Protein AF-S8D0C1-F1 (afdb_monomer_lite)

Secondary structure (DSSP, 8-state):
--------HHHH-HHHHHHHHHHHHHH-GGG-HHHHHHHHHHHHHTT---

InterPro domains:
  IPR007745 Cytochrome c oxidase copper chaperone [PF05051] (5-50)
  IPR007745 Cytochrome c oxidase copper chaperone [PTHR16719] (2-50)
  IPR009069 Cysteine alpha-hairpin motif superfamily [SSF47072] (3-50)

Foldseek 3Di:
DPDPPPQPLCRQCVPLVVVQVVCCVVPNNVVRVVSVVVSCVSCVVVVHDD

pLDDT: mean 79.1, std 13.31, range [40.59, 91.75]

Radius of gyration: 12.35 Å; chains: 1; bounding box: 26×31×30 Å

Structure (mmCIF, N/CA/C/O backbone):
data_AF-S8D0C1-F1
#
_entry.id   AF-S8D0C1-F1
#
loop_
_atom_site.group_PDB
_atom_site.id
_atom_site.type_symbol
_atom_site.label_atom_id
_atom_site.label_alt_id
_atom_site.label_comp_id
_atom_site.label_asym_id
_atom_site.label_entity_id
_atom_site.label_seq_id
_atom_site.pdbx_PDB_ins_code
_atom_site.Cartn_x
_atom_site.Cartn_y
_atom_site.Cartn_z
_atom_site.occupancy
_atom_site.B_iso_or_equiv
_atom_site.auth_seq_id
_atom_site.auth_comp_id
_atom_site.auth_asym_id
_atom_site.auth_atom_id
_atom_site.pdbx_PDB_model_num
ATOM 1 N N . ASP A 1 1 ? -10.902 24.930 17.489 1.00 40.59 1 ASP A N 1
ATOM 2 C CA . ASP A 1 1 ? -11.211 24.261 16.212 1.00 40.59 1 ASP A CA 1
ATOM 3 C C . ASP A 1 1 ? -10.760 22.802 16.290 1.00 40.59 1 ASP A C 1
ATOM 5 O O . ASP A 1 1 ? -9.643 22.471 15.920 1.00 40.59 1 ASP A O 1
ATOM 9 N N . SER A 1 2 ? -11.579 21.932 16.887 1.00 47.72 2 SER A N 1
ATOM 10 C CA . SER A 1 2 ? -11.268 20.500 17.031 1.00 47.72 2 SER A CA 1
ATOM 11 C C . SER A 1 2 ? -11.950 19.719 15.914 1.00 47.72 2 SER A C 1
ATOM 13 O O . SER A 1 2 ? -12.875 18.945 16.143 1.00 47.72 2 SER A O 1
ATOM 15 N N . LYS A 1 3 ? -11.524 19.953 14.671 1.00 51.94 3 LYS A N 1
ATOM 16 C CA . LYS A 1 3 ? -11.849 19.052 13.565 1.00 51.94 3 LYS A CA 1
ATOM 17 C C . LYS A 1 3 ? -10.988 17.797 13.764 1.00 51.94 3 LYS A C 1
ATOM 19 O O . LYS A 1 3 ? -9.764 17.949 13.805 1.00 51.94 3 LYS A O 1
ATOM 24 N N . PRO A 1 4 ? -11.535 16.571 13.870 1.00 53.62 4 PRO A N 1
ATOM 25 C CA . PRO A 1 4 ? -10.700 15.384 13.761 1.00 53.62 4 PRO A CA 1
ATOM 26 C C . PRO A 1 4 ? -10.068 15.444 12.370 1.00 53.62 4 PRO A C 1
ATOM 28 O O . PRO A 1 4 ? -10.752 15.282 11.356 1.00 53.62 4 PRO A O 1
ATOM 31 N N . LYS A 1 5 ? -8.779 15.803 12.302 1.00 56.09 5 LYS A N 1
ATOM 32 C CA . LYS A 1 5 ? -8.013 15.788 11.057 1.00 56.09 5 LYS A CA 1
ATOM 33 C C . LYS A 1 5 ? -8.103 14.353 10.569 1.00 56.09 5 LYS A C 1
ATOM 35 O O . LYS A 1 5 ? -7.483 13.482 11.174 1.00 56.09 5 LYS A O 1
ATOM 40 N N . LYS A 1 6 ? -8.943 14.106 9.555 1.00 55.06 6 LYS A N 1
ATOM 41 C CA . LYS A 1 6 ? -9.108 12.793 8.921 1.00 55.06 6 LYS A CA 1
ATOM 42 C C . LYS A 1 6 ? -7.703 12.226 8.760 1.00 55.06 6 LYS A C 1
ATOM 44 O O . LYS A 1 6 ? -6.885 12.878 8.101 1.00 55.06 6 LYS A O 1
ATOM 49 N N . LYS A 1 7 ? -7.386 11.125 9.459 1.00 55.00 7 LYS A N 1
ATOM 50 C CA . LYS A 1 7 ? -6.048 10.522 9.393 1.00 55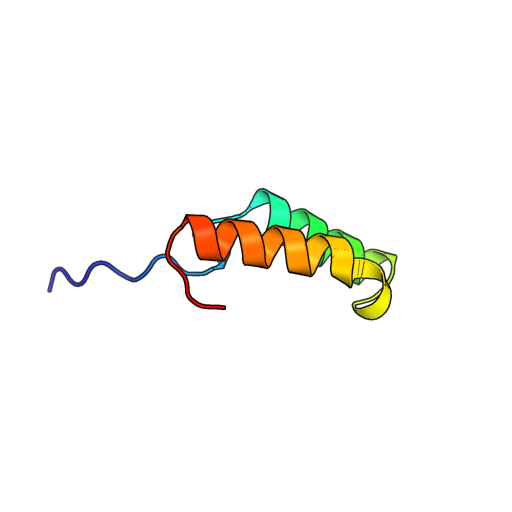.00 7 LYS A CA 1
ATOM 51 C C . LYS A 1 7 ? -5.727 10.392 7.909 1.00 55.00 7 LYS A C 1
ATOM 53 O O . LYS A 1 7 ? -6.532 9.879 7.146 1.00 55.00 7 LYS A O 1
ATOM 58 N N . LYS A 1 8 ? -4.626 10.970 7.440 1.00 61.03 8 LYS A N 1
ATOM 59 C CA . LYS A 1 8 ? -4.278 10.799 6.028 1.00 61.03 8 LYS A CA 1
ATOM 60 C C . LYS A 1 8 ? -4.005 9.311 5.798 1.00 61.03 8 LYS A C 1
ATOM 62 O O . LYS A 1 8 ? -3.566 8.627 6.720 1.00 61.03 8 LYS A O 1
ATOM 67 N N . ILE A 1 9 ? -4.202 8.839 4.571 1.00 68.00 9 ILE A N 1
ATOM 68 C CA . ILE A 1 9 ? -3.876 7.468 4.138 1.00 68.00 9 ILE A CA 1
ATOM 69 C C . ILE A 1 9 ? -2.494 7.003 4.646 1.00 68.00 9 ILE A C 1
ATOM 71 O O . ILE A 1 9 ? -2.316 5.852 5.036 1.00 68.00 9 ILE A O 1
ATOM 75 N N . CYS A 1 10 ? -1.532 7.929 4.738 1.00 67.56 10 CYS A N 1
ATOM 76 C CA . CYS A 1 10 ? -0.190 7.676 5.257 1.00 67.56 10 CYS A CA 1
ATOM 77 C C . CYS A 1 10 ? -0.101 7.292 6.748 1.00 67.56 10 CYS A C 1
ATOM 79 O O . CYS A 1 10 ? 0.946 6.807 7.156 1.00 67.56 10 CYS A O 1
ATOM 81 N N . CYS A 1 11 ? -1.142 7.520 7.555 1.00 69.31 11 CYS A N 1
ATOM 82 C CA . CYS A 1 11 ? -1.174 7.239 8.998 1.00 69.31 11 CYS A CA 1
ATOM 83 C C . CYS A 1 11 ? -2.097 6.078 9.389 1.00 69.31 11 CYS A C 1
ATOM 85 O O . CYS A 1 11 ? -2.054 5.649 10.536 1.00 69.31 11 CYS A O 1
ATOM 87 N N . ALA A 1 12 ? -2.950 5.614 8.477 1.00 75.44 12 ALA A N 1
ATOM 88 C CA . ALA A 1 12 ? -3.842 4.480 8.709 1.00 75.44 12 ALA A CA 1
ATOM 89 C C . ALA A 1 12 ? -3.105 3.149 8.499 1.00 75.44 12 ALA A C 1
ATOM 91 O O . ALA A 1 12 ? -3.234 2.225 9.291 1.00 75.44 12 ALA A O 1
ATOM 92 N N . CYS A 1 13 ? -2.288 3.080 7.444 1.00 84.81 13 CYS A N 1
ATOM 93 C CA . CYS A 1 13 ? -1.661 1.837 7.005 1.00 84.81 13 CYS A CA 1
ATOM 94 C C . CYS A 1 13 ? -0.199 2.069 6.575 1.00 84.81 13 CYS A C 1
ATOM 96 O O . CYS A 1 13 ? 0.101 2.013 5.376 1.00 84.81 13 CYS A O 1
ATOM 98 N N . PRO A 1 14 ? 0.713 2.386 7.517 1.00 84.25 14 PRO A N 1
ATOM 99 C CA . PRO A 1 14 ? 2.111 2.679 7.204 1.00 84.25 14 PRO A CA 1
ATOM 100 C C . PRO A 1 14 ? 2.857 1.455 6.657 1.00 84.25 14 PRO A C 1
ATOM 102 O O . PRO A 1 14 ? 3.653 1.608 5.734 1.00 84.25 14 PRO A O 1
ATOM 105 N N . ASP A 1 15 ? 2.551 0.252 7.146 1.00 85.56 15 ASP A N 1
ATOM 106 C CA . ASP A 1 15 ? 3.210 -0.992 6.730 1.00 85.56 15 ASP A CA 1
ATOM 107 C C . ASP A 1 15 ? 2.924 -1.336 5.265 1.00 85.56 15 ASP A C 1
ATOM 109 O O . ASP A 1 15 ? 3.839 -1.528 4.465 1.00 85.56 15 ASP A O 1
ATOM 113 N N . THR A 1 16 ? 1.646 -1.337 4.874 1.00 86.56 16 THR A N 1
ATOM 114 C CA . THR A 1 16 ? 1.249 -1.629 3.487 1.00 86.56 16 THR A CA 1
ATOM 115 C C . THR A 1 16 ? 1.619 -0.500 2.535 1.00 86.56 16 THR A C 1
ATOM 117 O O . THR A 1 16 ? 1.955 -0.772 1.385 1.00 86.56 16 THR A O 1
ATOM 120 N N . LYS A 1 17 ? 1.626 0.757 3.006 1.00 85.12 17 LYS A N 1
ATOM 121 C CA . LYS A 1 17 ? 2.158 1.882 2.230 1.00 85.12 17 LYS A CA 1
ATOM 122 C C . LYS A 1 17 ? 3.638 1.667 1.937 1.00 85.12 17 LYS A C 1
ATOM 124 O O . LYS A 1 17 ? 4.035 1.793 0.787 1.00 85.12 17 LYS A O 1
ATOM 129 N N . LYS A 1 18 ? 4.439 1.354 2.960 1.00 88.25 18 LYS A N 1
ATOM 130 C CA . LYS A 1 18 ? 5.882 1.170 2.805 1.00 88.25 18 LYS A CA 1
ATOM 131 C C . LYS A 1 18 ? 6.175 0.047 1.817 1.00 88.25 18 LYS A C 1
ATOM 133 O O . LYS A 1 18 ? 6.914 0.281 0.877 1.00 88.25 18 LYS A O 1
ATOM 138 N N . LEU A 1 19 ? 5.521 -1.105 1.963 1.00 88.88 19 LEU A N 1
ATOM 139 C CA . LEU A 1 19 ? 5.665 -2.230 1.032 1.00 88.88 19 LEU A CA 1
ATOM 140 C C . LEU A 1 19 ? 5.257 -1.867 -0.397 1.00 88.88 19 LEU A C 1
ATOM 142 O O . LEU A 1 19 ? 5.927 -2.261 -1.344 1.00 88.88 19 LEU A O 1
ATOM 146 N N . ARG A 1 20 ? 4.180 -1.092 -0.559 1.00 89.75 20 ARG A N 1
ATOM 147 C CA . ARG A 1 20 ? 3.772 -0.581 -1.866 1.00 89.75 20 ARG A CA 1
ATOM 148 C C . ARG A 1 20 ? 4.843 0.337 -2.453 1.00 89.75 20 ARG A C 1
ATOM 150 O O . ARG A 1 20 ? 5.236 0.114 -3.585 1.00 89.75 20 ARG A O 1
ATOM 157 N N . ASP A 1 21 ? 5.288 1.355 -1.718 1.00 89.81 21 ASP A N 1
ATOM 158 C CA . ASP A 1 21 ? 6.320 2.294 -2.178 1.00 89.81 21 ASP A CA 1
ATOM 159 C C . ASP A 1 21 ? 7.640 1.568 -2.500 1.00 89.81 21 ASP A C 1
ATOM 161 O O . ASP A 1 21 ? 8.215 1.799 -3.556 1.00 89.81 21 ASP A O 1
ATOM 165 N N . GLU A 1 22 ? 8.079 0.640 -1.648 1.00 90.38 22 GLU A N 1
ATOM 166 C CA . GLU A 1 22 ? 9.297 -0.162 -1.839 1.00 90.38 22 GLU A CA 1
ATOM 167 C C . GLU A 1 22 ? 9.173 -1.068 -3.073 1.00 90.38 22 GLU A C 1
ATOM 169 O O . GLU A 1 22 ? 10.060 -1.096 -3.919 1.00 90.38 22 GLU A O 1
ATOM 174 N N . CYS A 1 23 ? 8.015 -1.708 -3.256 1.00 90.38 23 CYS A N 1
ATOM 175 C CA . CYS A 1 23 ? 7.727 -2.473 -4.461 1.00 90.38 23 CYS A CA 1
ATOM 176 C C . CYS A 1 23 ? 7.685 -1.583 -5.714 1.00 90.38 23 CYS A C 1
ATOM 178 O O . CYS A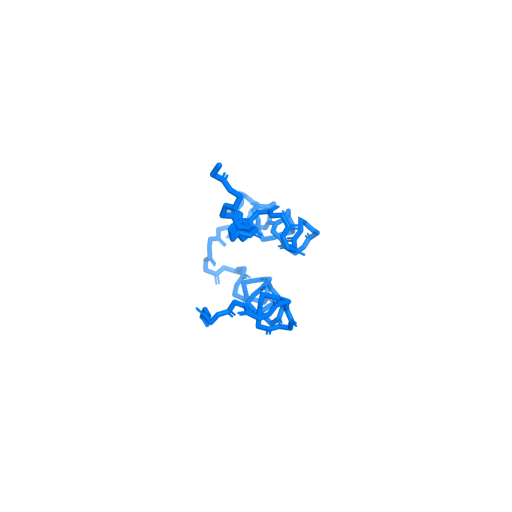 1 23 ? 8.201 -1.986 -6.750 1.00 90.38 23 CYS A O 1
ATOM 180 N N . ILE A 1 24 ? 7.080 -0.389 -5.658 1.00 89.56 24 ILE A N 1
ATOM 181 C CA . ILE A 1 24 ? 7.012 0.523 -6.813 1.00 89.56 24 ILE A CA 1
ATOM 182 C C . ILE A 1 24 ? 8.424 0.949 -7.223 1.00 89.56 24 ILE A C 1
ATOM 184 O O . ILE A 1 24 ? 8.707 1.042 -8.413 1.00 89.56 24 ILE A O 1
ATOM 188 N N . VAL A 1 25 ? 9.306 1.187 -6.250 1.00 91.19 25 VAL A N 1
ATOM 189 C CA . VAL A 1 25 ? 10.709 1.535 -6.501 1.00 91.19 25 VAL A CA 1
ATOM 190 C C . VAL A 1 25 ? 11.474 0.364 -7.126 1.00 91.19 25 VAL A C 1
ATOM 192 O O . VAL A 1 25 ? 12.210 0.578 -8.084 1.00 91.19 25 VAL A O 1
ATOM 195 N N . GLU A 1 26 ? 11.282 -0.857 -6.624 1.00 91.75 26 GLU A N 1
ATOM 196 C CA . GLU A 1 26 ? 12.015 -2.051 -7.078 1.00 91.75 26 GLU A CA 1
ATOM 197 C C . GLU A 1 26 ? 11.484 -2.629 -8.401 1.00 91.75 26 GLU A C 1
ATOM 199 O O . GLU A 1 26 ? 12.250 -3.018 -9.282 1.00 91.75 26 GLU A O 1
ATOM 204 N N . HIS A 1 27 ? 10.162 -2.714 -8.547 1.00 87.88 27 HIS A N 1
ATOM 205 C CA . HIS A 1 27 ? 9.487 -3.448 -9.621 1.00 87.88 27 HIS A CA 1
ATOM 206 C C . HIS A 1 27 ? 8.595 -2.572 -10.513 1.00 87.88 27 HIS A C 1
ATOM 208 O O . HIS A 1 27 ? 8.177 -3.019 -11.582 1.00 87.88 27 HIS A O 1
ATOM 214 N N . GLY A 1 28 ? 8.296 -1.337 -10.103 1.00 86.06 28 GLY A N 1
ATOM 215 C CA . GLY A 1 28 ? 7.360 -0.453 -10.797 1.00 86.06 28 GLY A CA 1
ATOM 216 C C . GLY A 1 28 ? 5.899 -0.668 -10.391 1.00 86.06 28 GLY A C 1
ATOM 217 O O . GLY A 1 28 ? 5.499 -1.725 -9.904 1.00 86.06 28 GLY A O 1
ATOM 218 N N . GLU A 1 29 ? 5.069 0.354 -10.612 1.00 81.44 29 GLU A N 1
ATOM 219 C CA . GLU A 1 29 ? 3.668 0.386 -10.160 1.00 81.44 29 GLU A CA 1
ATOM 220 C C . GLU A 1 29 ? 2.827 -0.790 -10.678 1.00 81.44 29 GLU A C 1
ATOM 222 O O . GLU A 1 29 ? 2.020 -1.351 -9.935 1.00 81.44 29 GLU A O 1
ATOM 227 N N . SER A 1 30 ? 3.106 -1.242 -11.900 1.00 84.06 30 SER A N 1
ATOM 228 C CA . SER A 1 30 ? 2.415 -2.355 -12.555 1.00 84.06 30 SER A CA 1
ATOM 229 C C . SER A 1 30 ? 2.607 -3.707 -11.859 1.00 84.06 30 SER A C 1
ATOM 231 O O . SER A 1 30 ? 1.749 -4.573 -11.966 1.00 84.06 30 SER A O 1
ATOM 233 N N . ALA A 1 31 ? 3.714 -3.917 -11.139 1.00 85.00 31 ALA A N 1
ATOM 234 C CA . ALA A 1 31 ? 3.978 -5.176 -10.436 1.00 85.00 31 ALA A CA 1
ATOM 235 C C . ALA A 1 31 ? 3.408 -5.191 -9.006 1.00 85.00 31 ALA A C 1
ATOM 237 O O . ALA A 1 31 ? 3.333 -6.238 -8.358 1.00 85.00 31 ALA A O 1
ATOM 238 N N . CYS A 1 32 ? 2.993 -4.029 -8.498 1.00 88.06 32 CYS A N 1
ATOM 239 C CA . CYS A 1 32 ? 2.670 -3.832 -7.088 1.00 88.06 32 CYS A CA 1
ATOM 240 C C . CYS A 1 32 ? 1.173 -3.776 -6.803 1.00 88.06 32 CYS A C 1
ATOM 242 O O . CYS A 1 32 ? 0.783 -3.451 -5.679 1.00 88.06 32 CYS A O 1
ATOM 244 N N . GLU A 1 33 ? 0.331 -4.158 -7.766 1.00 87.75 33 GLU A N 1
ATOM 245 C CA . GLU A 1 33 ? -1.126 -4.256 -7.605 1.00 87.75 33 GLU A CA 1
ATOM 246 C C . GLU A 1 33 ? -1.514 -5.053 -6.352 1.00 87.75 33 GLU A C 1
ATOM 248 O O . GLU A 1 33 ? -2.401 -4.649 -5.600 1.00 87.75 33 GLU A O 1
ATOM 253 N N . LYS A 1 34 ? -0.765 -6.119 -6.042 1.00 87.00 34 LYS A N 1
ATOM 254 C CA . LYS A 1 34 ? -0.944 -6.919 -4.822 1.00 87.00 34 LYS A CA 1
ATOM 255 C C . LYS A 1 34 ? -0.815 -6.085 -3.538 1.00 87.00 34 LYS A C 1
ATOM 257 O O . LYS A 1 34 ? -1.600 -6.257 -2.606 1.00 87.00 34 LYS A O 1
ATOM 262 N N . TRP A 1 35 ? 0.160 -5.179 -3.481 1.00 88.56 35 TRP A N 1
ATOM 263 C CA . TRP A 1 35 ? 0.387 -4.294 -2.335 1.00 88.56 35 TRP A CA 1
ATOM 264 C C . TRP A 1 35 ? -0.583 -3.114 -2.318 1.00 88.56 35 TRP A C 1
ATOM 266 O O . TRP A 1 35 ? -1.021 -2.699 -1.246 1.00 88.56 35 TRP A O 1
ATOM 276 N N . ILE A 1 36 ? -0.967 -2.608 -3.493 1.00 87.25 36 ILE A N 1
ATOM 277 C CA . ILE A 1 36 ? -1.981 -1.559 -3.644 1.00 87.25 36 ILE A CA 1
ATOM 278 C C . ILE A 1 36 ? -3.333 -2.051 -3.118 1.00 87.25 36 ILE A C 1
ATOM 280 O O . ILE A 1 36 ? -3.958 -1.361 -2.314 1.00 87.25 36 ILE A O 1
ATOM 284 N N . GLU A 1 37 ? -3.766 -3.253 -3.498 1.00 88.44 37 GLU A N 1
ATOM 285 C CA . GLU A 1 37 ? -5.014 -3.849 -3.008 1.00 88.44 37 GLU A CA 1
ATOM 286 C C . GLU A 1 37 ? -4.960 -4.130 -1.500 1.00 88.44 37 GLU A C 1
ATOM 288 O O . GLU A 1 37 ? -5.918 -3.840 -0.780 1.00 88.44 37 GLU A O 1
ATOM 293 N N . ALA A 1 38 ? -3.822 -4.603 -0.976 1.00 87.94 38 ALA A N 1
ATOM 294 C CA . ALA A 1 38 ? -3.629 -4.765 0.467 1.00 87.94 38 ALA A CA 1
ATOM 295 C C . ALA A 1 38 ? -3.722 -3.423 1.217 1.00 87.94 38 ALA A C 1
ATOM 297 O O . ALA A 1 38 ? -4.365 -3.332 2.268 1.00 87.94 38 ALA A O 1
ATOM 298 N N . HIS A 1 39 ? -3.129 -2.365 0.660 1.00 87.06 39 HIS A N 1
ATOM 299 C CA . HIS A 1 39 ? -3.205 -1.018 1.211 1.00 87.06 39 HIS A CA 1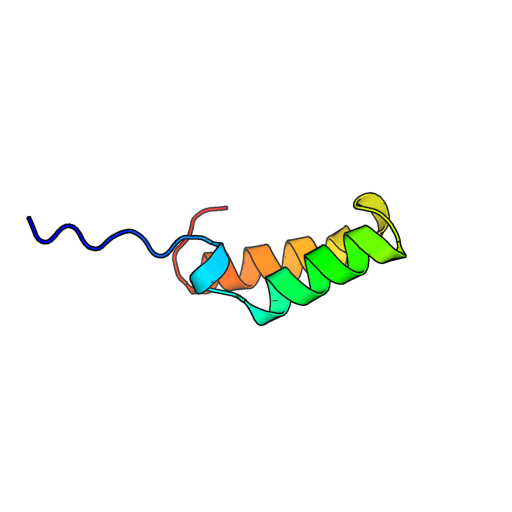
ATOM 300 C C . HIS A 1 39 ? -4.642 -0.484 1.185 1.00 87.06 39 HIS A C 1
ATOM 302 O O . HIS A 1 39 ? -5.145 -0.050 2.220 1.00 87.06 39 HIS A O 1
ATOM 308 N N . LYS A 1 40 ? -5.353 -0.615 0.058 1.00 86.75 40 LYS A N 1
ATOM 309 C CA . LYS A 1 40 ? -6.773 -0.243 -0.057 1.00 86.75 40 LYS A CA 1
ATOM 310 C C . LYS A 1 40 ? -7.656 -1.003 0.929 1.00 86.75 40 LYS A C 1
ATOM 312 O O . LYS A 1 40 ? -8.540 -0.409 1.538 1.00 86.75 40 LYS A O 1
ATOM 317 N N . LYS A 1 41 ? -7.414 -2.302 1.130 1.00 88.38 41 LYS A N 1
ATOM 318 C CA . LYS A 1 41 ? -8.172 -3.121 2.086 1.00 88.38 41 LYS A CA 1
ATOM 319 C C . LYS A 1 41 ? -7.991 -2.627 3.521 1.00 88.38 41 LYS A C 1
ATOM 321 O O . LYS A 1 41 ? -8.970 -2.524 4.253 1.00 88.38 41 LYS A O 1
ATOM 326 N N . CYS A 1 42 ? -6.764 -2.275 3.894 1.00 86.56 42 CYS A N 1
ATOM 327 C CA . CYS A 1 42 ? -6.470 -1.680 5.194 1.00 86.56 42 CYS A CA 1
ATOM 328 C C . CYS A 1 42 ? -7.145 -0.304 5.352 1.00 86.56 42 CYS A C 1
ATOM 330 O O . CYS A 1 42 ? -7.767 -0.027 6.372 1.00 86.56 42 CYS A O 1
ATOM 332 N N . LEU A 1 43 ? -7.1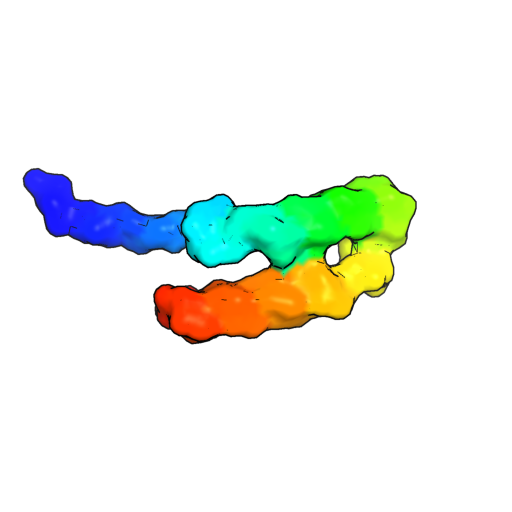28 0.521 4.305 1.00 85.38 43 LEU A N 1
ATOM 333 C CA . LEU A 1 43 ? -7.810 1.814 4.297 1.00 85.38 43 LEU A CA 1
ATOM 334 C C . LEU A 1 43 ? -9.330 1.679 4.442 1.00 85.38 43 LEU A C 1
ATOM 336 O O . LEU A 1 43 ? -9.916 2.397 5.248 1.00 85.38 43 LEU A O 1
ATOM 340 N N . ARG A 1 44 ? -9.958 0.718 3.752 1.00 86.25 44 ARG A N 1
ATOM 341 C CA . ARG A 1 44 ? -11.384 0.406 3.945 1.00 86.25 44 ARG A CA 1
ATOM 342 C C . ARG A 1 44 ? -11.685 -0.074 5.362 1.00 86.25 44 ARG A C 1
ATOM 344 O O . ARG A 1 44 ? -12.709 0.322 5.908 1.00 86.25 44 ARG A O 1
ATOM 351 N N . ALA A 1 45 ? -10.808 -0.882 5.961 1.00 83.81 45 ALA A N 1
ATOM 352 C CA . ALA A 1 45 ? -10.960 -1.333 7.347 1.00 83.81 45 ALA A CA 1
ATOM 353 C C . ALA A 1 45 ? -10.881 -0.168 8.351 1.00 83.81 45 ALA A C 1
ATOM 355 O O . ALA A 1 45 ? -11.638 -0.139 9.315 1.00 83.81 45 ALA A O 1
ATOM 356 N N . GLU A 1 46 ? -10.034 0.827 8.080 1.00 80.75 46 GLU A N 1
ATOM 357 C CA . GLU A 1 46 ? -9.929 2.068 8.861 1.00 80.75 46 GLU A CA 1
ATOM 358 C C . GLU A 1 46 ? -11.067 3.073 8.572 1.00 80.75 46 GLU A C 1
ATOM 360 O O . GLU A 1 46 ? -11.143 4.129 9.202 1.00 80.75 46 GLU A O 1
ATOM 365 N N . GLY A 1 47 ? -11.965 2.768 7.627 1.00 79.88 47 GLY A N 1
ATOM 366 C CA . GLY A 1 47 ? -13.117 3.606 7.278 1.00 79.88 47 GLY A CA 1
ATOM 367 C C . GLY A 1 47 ? -12.859 4.641 6.177 1.00 79.88 47 GLY A C 1
ATOM 368 O O . GLY A 1 47 ? -13.664 5.556 5.990 1.00 79.88 47 GLY A O 1
ATOM 369 N N . PHE A 1 48 ? -11.759 4.519 5.429 1.00 76.38 48 PHE A N 1
ATOM 370 C CA . PHE A 1 48 ? -11.501 5.310 4.224 1.00 76.38 48 PHE A CA 1
ATOM 371 C C . PHE A 1 48 ? -12.125 4.633 3.003 1.00 76.38 48 PHE A C 1
ATOM 373 O O . PHE A 1 48 ? -11.818 3.485 2.690 1.00 76.38 48 PHE A O 1
ATOM 380 N N . ASN A 1 49 ? -12.977 5.361 2.281 1.00 66.62 49 ASN A N 1
ATOM 381 C CA . ASN A 1 49 ? -13.535 4.890 1.016 1.00 66.62 49 ASN A CA 1
ATOM 382 C C . ASN A 1 49 ? -12.538 5.211 -0.114 1.00 66.62 49 ASN A C 1
ATOM 384 O O . ASN A 1 49 ? -12.373 6.385 -0.454 1.00 66.62 49 ASN A O 1
ATOM 388 N N . VAL A 1 50 ? -11.834 4.186 -0.612 1.00 70.25 50 VAL A N 1
ATOM 389 C CA . VAL A 1 50 ? -10.744 4.260 -1.611 1.00 70.25 50 VAL A CA 1
ATOM 390 C C . VAL A 1 50 ? -10.941 3.309 -2.779 1.00 70.25 50 VAL A C 1
ATOM 392 O O . VAL A 1 50 ? -11.501 2.203 -2.564 1.00 70.25 50 VAL A O 1
#

Sequence (50 aa):
DSKPKKKKICCACPDTKKLRDECIVEHGESACEKWIEAHKKCLRAEGFNV

Organism: NCBI:txid192259

=== Feature glossary ===
Reading guide. The protein is described through the following features:

Foldseek 3Di. A 3Di character summarizes, for each residue, the relative orientation of the Cα frame of its nearest spatial neighbor. Because it encodes fold topology rather than chemistry, 3Di alignments detect remote structural similarity that sequence alignment misses.

Contact-map, Ramachandran, and PAE plots. Plot images: a contact map (which residues are close in 3D, as an N×N binary image), a Ramachandran scatter (backbone torsion angles, revealing secondary-structure composition at a glance), and — for AlphaFold structures — a PAE heatmap (pairwise prediction confidence).

Radius of gyration, Cα contacts, bounding box. Radius of gyration (Rg) is the root-mean-square distance of Cα atoms from their centroid — a single number for overall size and compactness. A globular domain of N residues has Rg ≈ 2.2·N^0.38 Å; an extended or disordered chain has a much larger Rg. The Cα contact count is the number of residue pairs whose Cα atoms are within 8 Å and are more than four positions apart in sequence — a standard proxy for tertiary packing density. The bounding box is the smallest axis-aligned box enclosing all Cα atoms.

Secondary structure (8-state, DSSP). Eight-state secondary structure (DSSP): H is the canonical α-helix, G the tighter 3₁₀-helix, I the wider π-helix; E/B are β-structure, T and S are turns and bends, and '-' is everything else. DSSP derives these from the pattern of main-chain N–H···O=C hydrogen bonds, not from the sequence.

B-factor. B-factor (Debye–Waller factor) reflects atomic displacement in the crystal lattice. It is an experimental observable (units Å²), not a prediction; low values mean the atom is pinned down, high values mean it moves or is heterogeneous across the crystal.

pLDDT. pLDDT is the predicted lDDT-Cα score: AlphaFold's confidence that the local environment of each residue (all inter-atomic distances within 15 Å) is correctly placed. It is a per-residue number between 0 and 100, with higher meaning more reliable.

Nearest PDB structures. Nearest PDB neighbors are the top structural matches found by Foldseek when searching this structure against the entire Protein Data Bank. Each hit reports a TM-score (0 to 1; >0.5 almost always implies the same fold) and an E-value. These are *structural* homologs — they may share no detectable sequence similarity.

Solvent-accessible surface area. Accessible surface area quantifies burial. A residue with SASA near zero is packed into the hydrophobic core; one with SASA >100 Å² sits on the surface. Computed here via the Shrake–Rupley numerical algorithm with a 1.4 Å probe.

Rendered structure images. Structure images are PyMOL renders from six orthogonal camera directions. Cartoon representation draws helices as coils and strands as arrows; sticks shows the backbone as bonds; surface shows the solvent-excluded envelope. Rainbow coloring maps sequence position to hue (blue→red, N→C); chain coloring assigns a distinct color per polypeptide.

Backbone torsions (φ/ψ). φ (phi) and ψ (psi) are the two rotatable backbone dihedrals per residue: φ is the C(i-1)–N–Cα–C torsion, ψ is the N–Cα–C–N(i+1) torsion, both in degrees on (−180°, 180°]. α-helical residues cluster near (−60°, −45°); β-strand residues near (−120°, +130°). A Ramachandran plot is simply a scatter of (φ, ψ) for every residue.

Predicted aligned error. Predicted Aligned Error (PAE) is an AlphaFold confidence matrix: entry (i, j) is the expected error in the position of residue j, in ångströms, when the prediction is superimposed on the true structure at residue i. Low PAE within a block of residues means that block is internally rigid and well-predicted; high PAE between two blocks means their relative placement is uncertain even if each block individually is confident.

mmCIF coordinates. Structure coordinates are given as an mmCIF _atom_site loop: one row per atom with element, residue name, chain id, sequence number, and x/y/z position i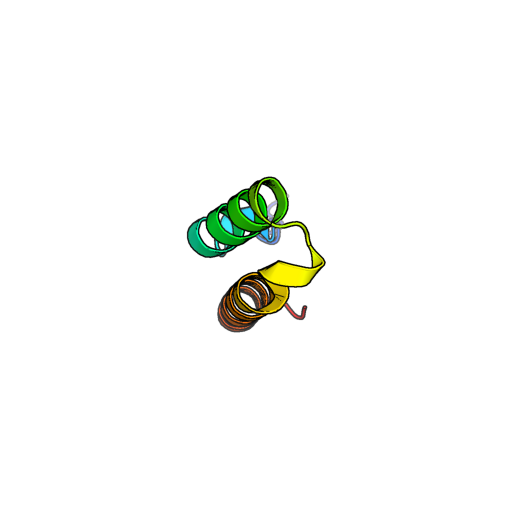n Å. Only the four main-chain atoms per residue are included here; side chains are omitted to keep the record compact.

InterPro / GO / CATH / organism. Database cross-references. InterPro integrates a dozen domain/family signature databases i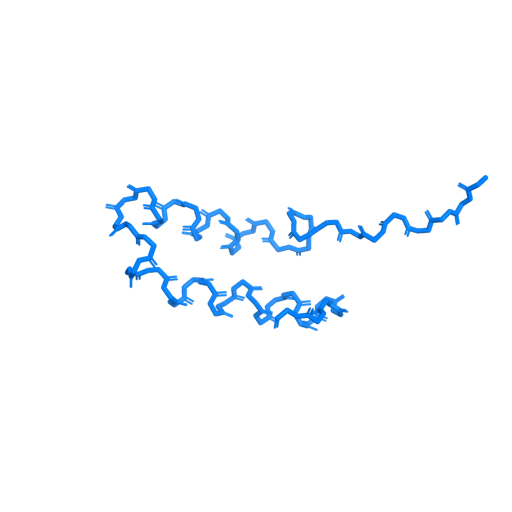nto unified entries with residue-range hits. GO terms attach function/process/location labels with evidence codes. CATH codes position the fold in a four-level structural taxonomy. Organism is the NCBI-taxonomy species name.

Secondary structure (3-state, P-SEA). SS3 is a coarse helix/strand/coil call (letters a/b/c) made by the P-SEA algorithm from inter-Cα distances and dihedrals. It is less detailed than DSSP but needs only Cα positions.

Sequence. Sequence gives the chain of amino acids in standard one-letter code (A=alanine, C=cysteine, …, Y=tyrosine), read N→C. It is the only feature that is directly encoded by the gene; all structural features are derived from the folded form of this sequence.